Protein AF-A0A7S0GDJ4-F1 (afdb_monomer_lite)

Organism: NCBI:txid420281

Foldseek 3Di:
DDDDDDDDDPPPPPPPPPDVVVVVLVVLVVVLVVLVVVLVVLVVVCCVVCDPPPPDDPVVVVVSVVVSVVSLVVSLVSLLVNLLVCLVVVVLVSNLVSLLSRDDLVSLVSSLVSCVVSVVVVSSVSSVVSSCVVPVDPPDDDDDPDDDDDDPDDDPPPDDDDDDDDDD

Structure (mmCIF, N/CA/C/O backbone):
data_AF-A0A7S0GDJ4-F1
#
_entry.id   AF-A0A7S0GDJ4-F1
#
loop_
_atom_site.group_PDB
_atom_site.id
_atom_site.type_symbol
_atom_site.label_atom_id
_atom_site.label_alt_id
_atom_site.label_comp_id
_atom_site.label_asym_id
_atom_site.label_entity_id
_atom_site.label_seq_id
_atom_site.pdbx_PDB_ins_code
_atom_site.Cartn_x
_atom_site.Cartn_y
_atom_site.Cartn_z
_atom_site.occupancy
_atom_site.B_iso_or_equiv
_atom_site.auth_seq_id
_atom_site.auth_comp_id
_atom_site.auth_asym_id
_atom_site.auth_atom_id
_atom_site.pdbx_PDB_model_num
ATOM 1 N N . LEU A 1 1 ? -35.056 53.459 -26.132 1.00 43.16 1 LEU A N 1
ATOM 2 C CA . LEU A 1 1 ? -35.769 52.414 -25.364 1.00 43.16 1 LEU A CA 1
ATOM 3 C C . LEU A 1 1 ? -34.825 51.232 -25.212 1.00 43.16 1 LEU A C 1
ATOM 5 O O . LEU A 1 1 ? -34.643 50.490 -26.163 1.00 43.16 1 LEU A O 1
ATOM 9 N N . GLY A 1 2 ? -34.147 51.129 -24.073 1.00 52.09 2 GLY A N 1
ATOM 10 C CA . GLY A 1 2 ? -33.235 50.030 -23.771 1.00 52.09 2 GLY A CA 1
ATOM 11 C C . GLY A 1 2 ? -33.339 49.726 -22.286 1.00 52.09 2 GLY A C 1
ATOM 12 O O . GLY A 1 2 ? -33.035 50.587 -21.467 1.00 52.09 2 GLY A O 1
ATOM 13 N N . LEU A 1 3 ? -33.828 48.537 -21.950 1.00 54.44 3 LEU A N 1
ATOM 14 C CA . LEU A 1 3 ? -33.810 48.011 -20.590 1.00 54.44 3 LEU A CA 1
ATOM 15 C C . LEU A 1 3 ? -32.828 46.837 -20.562 1.00 54.44 3 LEU A C 1
ATOM 17 O O . LEU A 1 3 ? -32.975 45.930 -21.383 1.00 54.44 3 LEU A O 1
ATOM 21 N N . PRO A 1 4 ? -31.846 46.812 -19.648 1.00 57.75 4 PRO A N 1
ATOM 22 C CA . PRO A 1 4 ? -31.051 45.619 -19.424 1.00 57.75 4 PRO A CA 1
ATOM 23 C C . PRO A 1 4 ? -31.828 44.646 -18.528 1.00 57.75 4 PRO A C 1
ATOM 25 O O . PRO A 1 4 ? -32.226 44.976 -17.410 1.00 57.75 4 PRO A O 1
ATOM 28 N N . LEU A 1 5 ? -32.027 43.426 -19.026 1.00 52.16 5 LEU A N 1
ATOM 29 C CA . LEU A 1 5 ? -32.523 42.285 -18.260 1.00 52.16 5 LEU A CA 1
ATOM 30 C C . LEU A 1 5 ? -31.486 41.908 -17.191 1.00 52.16 5 LEU A C 1
ATOM 32 O O . LEU A 1 5 ? -30.478 41.268 -17.482 1.00 52.16 5 LEU A O 1
ATOM 36 N N . ARG A 1 6 ? -31.726 42.303 -15.937 1.00 51.16 6 ARG A N 1
ATOM 37 C CA . ARG A 1 6 ? -31.025 41.741 -14.776 1.00 51.16 6 ARG A CA 1
ATOM 38 C C . ARG A 1 6 ? -31.678 40.413 -14.407 1.00 51.16 6 ARG A C 1
ATOM 40 O O . ARG A 1 6 ? -32.778 40.398 -13.866 1.00 51.16 6 ARG A O 1
ATOM 47 N N . CYS A 1 7 ? -30.980 39.312 -14.664 1.00 48.56 7 CYS A N 1
ATOM 48 C CA . CYS A 1 7 ? -31.295 38.030 -14.041 1.00 48.56 7 CYS A CA 1
ATOM 49 C C . CYS A 1 7 ? -30.748 38.037 -12.602 1.00 48.56 7 CYS A C 1
ATOM 51 O O . CYS A 1 7 ? -29.546 38.256 -12.426 1.00 48.56 7 CYS A O 1
ATOM 53 N N . PRO A 1 8 ? -31.570 37.811 -11.565 1.00 49.75 8 PRO A N 1
ATOM 54 C CA . PRO A 1 8 ? -31.058 37.563 -10.228 1.00 49.75 8 PRO A CA 1
ATOM 55 C C . PRO A 1 8 ? -30.494 36.139 -10.184 1.00 49.75 8 PRO A C 1
ATOM 57 O O . PRO A 1 8 ? -31.244 35.165 -10.198 1.00 49.75 8 PRO A O 1
ATOM 60 N N . MET A 1 9 ? -29.166 36.000 -10.144 1.00 54.62 9 MET A N 1
ATOM 61 C CA . MET A 1 9 ? -28.567 34.727 -9.748 1.00 54.62 9 MET A CA 1
ATOM 62 C C . MET A 1 9 ? -28.777 34.551 -8.247 1.00 54.62 9 MET A C 1
ATOM 64 O O . MET A 1 9 ? -28.197 35.273 -7.436 1.00 54.62 9 MET A O 1
ATOM 68 N N . ALA A 1 10 ? -29.626 33.591 -7.891 1.00 53.03 10 ALA A N 1
ATOM 69 C CA . ALA A 1 10 ? -29.718 33.063 -6.544 1.00 53.03 10 ALA A CA 1
ATOM 70 C C . ALA A 1 10 ? -28.369 32.423 -6.185 1.00 53.03 10 ALA A C 1
ATOM 72 O O . ALA A 1 10 ? -28.048 31.325 -6.640 1.00 53.03 10 ALA A O 1
ATOM 73 N N . GLN A 1 11 ? -27.558 33.116 -5.388 1.00 49.88 11 GLN A N 1
ATOM 74 C CA . GLN A 1 11 ? -26.429 32.489 -4.714 1.00 49.88 11 GLN A CA 1
ATOM 75 C C . GLN A 1 11 ? -26.999 31.683 -3.550 1.00 49.88 11 GLN A C 1
ATOM 77 O O . GLN A 1 11 ? -27.266 32.211 -2.473 1.00 49.88 11 GLN A O 1
ATOM 82 N N . SER A 1 12 ? -27.266 30.405 -3.816 1.00 42.47 12 SER A N 1
ATOM 83 C CA . SER A 1 12 ? -27.610 29.433 -2.789 1.00 42.47 12 SER A CA 1
ATOM 84 C C . SER A 1 12 ? -26.412 29.284 -1.853 1.00 42.47 12 SER A C 1
ATOM 86 O O . SER A 1 12 ? -25.392 28.693 -2.201 1.00 42.47 12 SER A O 1
ATOM 88 N N . THR A 1 13 ? -26.521 29.871 -0.667 1.00 52.50 13 THR A N 1
ATOM 89 C CA . THR A 1 13 ? -25.613 29.640 0.450 1.00 52.50 13 THR A CA 1
ATOM 90 C C . THR A 1 13 ? -25.883 28.252 1.020 1.00 52.50 13 THR A C 1
ATOM 92 O O . THR A 1 13 ? -26.629 28.108 1.986 1.00 52.50 13 THR A O 1
ATOM 95 N N . THR A 1 14 ? -25.280 27.212 0.452 1.00 49.41 14 THR A N 1
ATOM 96 C CA . THR A 1 14 ? -25.117 25.948 1.178 1.00 49.41 14 THR A CA 1
ATOM 97 C C . THR A 1 14 ? -23.753 25.970 1.838 1.00 49.41 14 THR A C 1
ATOM 99 O O . THR A 1 14 ? -22.751 25.526 1.284 1.00 49.41 14 THR A O 1
ATOM 102 N N . ASN A 1 15 ? -23.735 26.555 3.033 1.00 48.44 15 ASN A N 1
ATOM 103 C CA . ASN A 1 15 ? -22.644 26.431 3.982 1.00 48.44 15 ASN A CA 1
ATOM 104 C C . ASN A 1 15 ? -22.683 24.995 4.531 1.00 48.44 15 ASN A C 1
ATOM 106 O O . ASN A 1 15 ? -23.210 24.736 5.612 1.00 48.44 15 ASN A O 1
ATOM 110 N N . THR A 1 16 ? -22.229 24.030 3.732 1.00 47.03 16 THR A N 1
ATOM 111 C CA . THR A 1 16 ? -22.036 22.656 4.185 1.00 47.03 16 THR A CA 1
ATOM 112 C C . THR A 1 16 ? -20.764 22.668 5.015 1.00 47.03 16 THR A C 1
ATOM 114 O O . THR A 1 16 ? -19.660 22.746 4.476 1.00 47.03 16 THR A O 1
ATOM 117 N N . ALA A 1 17 ? -20.922 22.640 6.338 1.00 46.78 17 ALA A N 1
ATOM 118 C CA . ALA A 1 17 ? -19.845 22.341 7.268 1.00 46.78 17 ALA A CA 1
ATOM 119 C C . ALA A 1 17 ? -19.316 20.937 6.937 1.00 46.78 17 ALA A C 1
ATOM 121 O O . ALA A 1 17 ? -19.800 19.927 7.444 1.00 46.78 17 ALA A O 1
ATOM 122 N N . SER A 1 18 ? -18.385 20.874 5.988 1.00 50.47 18 SER A N 1
ATOM 123 C CA . SER A 1 18 ? -17.713 19.645 5.610 1.00 50.47 18 SER A CA 1
ATOM 124 C C . SER A 1 18 ? -16.763 19.291 6.743 1.00 50.47 18 SER A C 1
ATOM 126 O O . SER A 1 18 ? -15.907 20.079 7.144 1.00 50.47 18 SER A O 1
ATOM 128 N N . ASN A 1 19 ? -16.980 18.115 7.320 1.00 52.41 19 ASN A N 1
ATOM 129 C CA . ASN A 1 19 ? -16.110 17.567 8.343 1.00 52.41 19 ASN A CA 1
ATOM 130 C C . ASN A 1 19 ? -14.695 17.480 7.734 1.00 52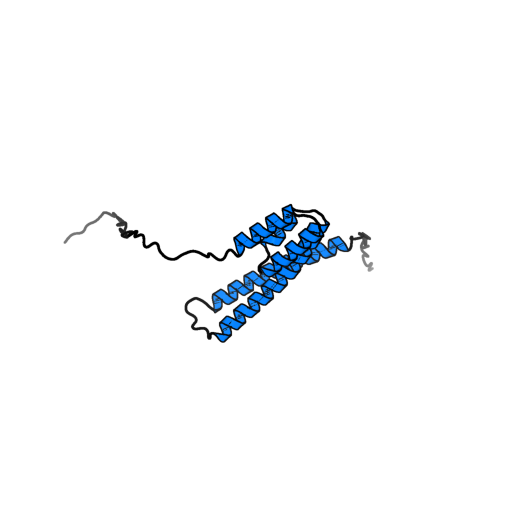.41 19 ASN A C 1
ATOM 132 O O . ASN A 1 19 ? -14.532 16.774 6.735 1.00 52.41 19 ASN A O 1
ATOM 136 N N . PRO A 1 20 ? -13.676 18.179 8.266 1.00 58.66 20 PRO A N 1
ATOM 137 C CA . PRO A 1 20 ? -12.366 18.280 7.614 1.00 58.66 20 PRO A CA 1
ATOM 138 C C . PRO A 1 20 ? -11.699 16.909 7.413 1.00 58.66 20 PRO A C 1
ATOM 140 O O . PRO A 1 20 ? -10.989 16.709 6.432 1.00 58.66 20 PRO A O 1
ATOM 143 N N . SER A 1 21 ? -12.013 15.940 8.279 1.00 60.06 21 SER A N 1
ATOM 144 C CA . SER A 1 21 ? -11.574 14.546 8.156 1.00 60.06 21 SER A CA 1
ATOM 145 C C . SER A 1 21 ? -12.160 13.828 6.932 1.00 60.06 21 SER A C 1
ATOM 147 O O . SER A 1 21 ? -11.441 13.077 6.283 1.00 60.06 21 SER A O 1
ATOM 149 N N . ALA A 1 22 ? -13.416 14.088 6.554 1.00 62.09 22 ALA A N 1
ATOM 150 C CA . ALA A 1 22 ? -14.045 13.414 5.413 1.00 62.09 22 ALA A CA 1
ATOM 151 C C . ALA A 1 22 ? -13.444 13.873 4.072 1.00 62.09 22 ALA A C 1
ATOM 153 O O . ALA A 1 22 ? -13.176 13.050 3.198 1.00 62.09 22 ALA A O 1
ATOM 154 N N . ASN A 1 23 ? -13.159 15.174 3.938 1.00 70.88 23 ASN A N 1
ATOM 155 C CA . ASN A 1 23 ? -12.473 15.714 2.759 1.00 70.88 23 ASN A CA 1
ATOM 156 C C . ASN A 1 23 ? -11.033 15.190 2.652 1.00 70.88 23 ASN A C 1
ATOM 158 O O . ASN A 1 23 ? -10.534 14.960 1.550 1.00 70.88 23 ASN A O 1
ATOM 162 N N . GLN A 1 24 ? -10.361 14.989 3.791 1.00 74.94 24 GLN A N 1
ATOM 163 C CA . GLN A 1 24 ? -9.005 14.452 3.831 1.00 74.94 24 GLN A CA 1
ATOM 164 C C . GLN A 1 24 ? -8.962 12.993 3.360 1.00 74.94 24 GLN A C 1
ATOM 166 O O . GLN A 1 24 ? -8.158 12.679 2.483 1.00 74.94 24 GLN A O 1
ATOM 171 N N . THR A 1 25 ? -9.861 12.135 3.854 1.00 79.00 25 THR A N 1
ATOM 172 C CA . THR A 1 25 ? -9.979 10.746 3.383 1.00 79.00 25 THR A CA 1
ATOM 173 C C . THR A 1 25 ? -10.307 10.694 1.892 1.00 79.00 25 THR A C 1
ATOM 175 O O . THR A 1 25 ? -9.642 9.975 1.154 1.00 79.00 25 THR A O 1
ATOM 178 N N . GLN A 1 26 ? -11.256 11.507 1.412 1.00 82.50 26 GLN A N 1
ATOM 179 C CA . GLN A 1 26 ? -11.606 11.550 -0.013 1.00 82.50 26 GLN A CA 1
ATOM 180 C C . GLN A 1 26 ? -10.416 11.963 -0.891 1.00 82.50 26 GLN A C 1
ATOM 182 O O . GLN A 1 26 ? -10.187 11.379 -1.948 1.00 82.50 26 GLN A O 1
ATOM 187 N N . THR A 1 27 ? -9.623 12.936 -0.435 1.00 85.00 27 THR A N 1
ATOM 188 C CA . THR A 1 27 ? -8.396 13.351 -1.130 1.00 85.00 27 THR A CA 1
ATOM 189 C C . THR A 1 27 ? -7.363 12.222 -1.142 1.00 85.00 27 THR A C 1
ATOM 191 O O . THR A 1 27 ? -6.707 11.996 -2.152 1.00 85.00 27 THR A O 1
ATOM 194 N N . LEU A 1 28 ? -7.214 11.483 -0.038 1.00 82.00 28 LEU A N 1
ATOM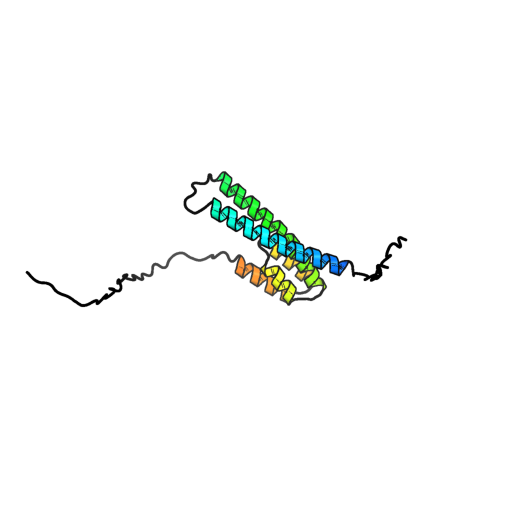 195 C CA . LEU A 1 28 ? -6.291 10.349 0.040 1.00 82.00 28 LEU A CA 1
ATOM 196 C C . LEU A 1 28 ? -6.720 9.178 -0.851 1.00 82.00 28 LEU A C 1
ATOM 198 O O . LEU A 1 28 ? -5.861 8.559 -1.473 1.00 82.00 28 LEU A O 1
ATOM 202 N N . GLU A 1 29 ? -8.016 8.884 -0.938 1.00 84.62 29 GLU A N 1
ATOM 203 C CA . GLU A 1 29 ? -8.547 7.853 -1.838 1.00 84.62 29 GLU A CA 1
ATOM 204 C C . GLU A 1 29 ? -8.346 8.231 -3.305 1.00 84.62 29 GLU A C 1
ATOM 206 O O . GLU A 1 29 ? -7.923 7.419 -4.122 1.00 84.62 29 GLU A O 1
ATOM 211 N N . GLU A 1 30 ? -8.594 9.488 -3.648 1.00 86.88 30 GLU A N 1
ATOM 212 C CA . GLU A 1 30 ? -8.385 9.974 -5.005 1.00 86.88 30 GLU A CA 1
ATOM 213 C C . GLU A 1 30 ? -6.898 9.942 -5.396 1.00 86.88 30 GLU A C 1
ATOM 215 O O . GLU A 1 30 ? -6.538 9.466 -6.479 1.00 86.88 30 GLU A O 1
ATOM 220 N N . LEU A 1 31 ? -6.018 10.331 -4.468 1.00 84.19 31 LEU A N 1
ATOM 221 C CA . LEU A 1 31 ? -4.572 10.211 -4.629 1.00 84.19 31 LEU A CA 1
ATOM 222 C C . LEU A 1 31 ? -4.111 8.756 -4.750 1.00 84.19 31 LEU A C 1
ATOM 224 O O . LEU A 1 31 ? -3.220 8.487 -5.554 1.00 84.19 31 LEU A O 1
ATOM 228 N N . SER A 1 32 ? -4.686 7.818 -3.990 1.00 81.50 32 SER A N 1
ATOM 229 C CA . SER A 1 32 ? -4.299 6.404 -4.071 1.00 81.50 32 SER A CA 1
ATOM 230 C C . SER A 1 32 ? -4.686 5.795 -5.418 1.00 81.50 32 SER A C 1
ATOM 232 O O . SER A 1 32 ? -3.870 5.099 -6.027 1.00 81.50 32 SER A O 1
ATOM 234 N N . ILE A 1 33 ? -5.870 6.131 -5.940 1.00 85.62 33 ILE A N 1
ATOM 235 C CA . ILE A 1 33 ? -6.322 5.709 -7.272 1.00 85.62 33 ILE A CA 1
ATOM 236 C C . ILE A 1 33 ? -5.386 6.264 -8.348 1.00 85.62 33 ILE A C 1
ATOM 238 O O . ILE A 1 33 ? -4.864 5.498 -9.160 1.00 85.62 33 ILE A O 1
ATOM 242 N N . ARG A 1 34 ? -5.114 7.579 -8.337 1.00 85.44 34 ARG A N 1
ATOM 243 C CA . ARG A 1 34 ? -4.197 8.202 -9.308 1.00 85.44 34 ARG A CA 1
ATOM 244 C C . ARG A 1 34 ? -2.806 7.584 -9.249 1.00 85.44 34 ARG A C 1
ATOM 246 O O . ARG A 1 34 ? -2.233 7.283 -10.290 1.00 85.44 34 ARG A O 1
ATOM 253 N N . ALA A 1 35 ? -2.269 7.389 -8.047 1.00 79.81 35 ALA A N 1
ATOM 254 C CA . ALA A 1 35 ? -0.932 6.839 -7.867 1.00 79.81 35 ALA A CA 1
ATOM 255 C C . ALA A 1 35 ? -0.841 5.389 -8.371 1.00 79.81 35 ALA A C 1
ATOM 257 O O . ALA A 1 35 ? 0.136 5.041 -9.028 1.00 79.81 35 ALA A O 1
ATOM 258 N N . THR A 1 36 ? -1.880 4.580 -8.145 1.00 83.50 36 THR A N 1
ATOM 259 C CA . THR A 1 36 ? -1.955 3.195 -8.642 1.00 83.50 36 THR A CA 1
ATOM 260 C C . THR A 1 36 ? -2.017 3.147 -10.169 1.00 83.50 36 THR A C 1
ATOM 262 O O . THR A 1 36 ? -1.278 2.391 -10.796 1.00 83.50 36 THR A O 1
ATOM 265 N N . ILE A 1 37 ? -2.843 3.995 -10.792 1.00 85.75 37 ILE A N 1
ATOM 266 C CA . ILE A 1 37 ? -2.933 4.085 -12.258 1.00 85.75 37 ILE A CA 1
ATOM 267 C C . ILE A 1 37 ? -1.583 4.496 -12.857 1.00 85.75 37 ILE A C 1
ATOM 269 O O . ILE A 1 37 ? -1.124 3.880 -13.817 1.00 85.75 37 ILE A O 1
ATOM 273 N N . SER A 1 38 ? -0.926 5.505 -12.279 1.00 82.88 38 SER A N 1
ATOM 274 C CA . SER A 1 38 ? 0.397 5.947 -12.729 1.00 82.88 38 SER A CA 1
ATOM 275 C C . SER A 1 38 ? 1.453 4.850 -12.602 1.00 82.88 38 SER A C 1
ATOM 277 O O . SER A 1 38 ? 2.282 4.709 -13.496 1.00 82.88 38 SER A O 1
ATOM 279 N N . LEU A 1 39 ? 1.410 4.055 -11.528 1.00 82.94 39 LEU A N 1
ATOM 280 C CA . LEU A 1 39 ? 2.316 2.925 -11.327 1.00 82.94 39 LEU A CA 1
ATOM 281 C C . LEU A 1 39 ? 2.114 1.856 -12.403 1.00 82.94 39 LEU A C 1
ATOM 283 O O . LEU A 1 39 ? 3.083 1.437 -13.029 1.00 82.94 39 LEU A O 1
ATOM 287 N N . HIS A 1 40 ? 0.867 1.462 -12.676 1.00 82.94 40 HIS A N 1
ATOM 288 C CA . HIS A 1 40 ? 0.568 0.488 -13.731 1.00 82.94 40 HIS A CA 1
ATOM 289 C C . HIS A 1 40 ? 0.985 0.993 -15.115 1.00 82.94 40 HIS A C 1
ATOM 291 O O . HIS A 1 40 ? 1.520 0.228 -15.914 1.00 82.94 40 HIS A O 1
ATOM 297 N N . HIS A 1 41 ? 0.767 2.279 -15.395 1.00 81.38 41 HIS A N 1
ATOM 298 C CA . HIS A 1 41 ? 1.165 2.872 -16.665 1.00 81.38 41 HIS A CA 1
ATOM 299 C C . HIS A 1 41 ? 2.690 2.898 -16.817 1.00 81.38 41 HIS A C 1
ATOM 301 O O . HIS A 1 41 ? 3.194 2.469 -17.849 1.00 81.38 41 HIS A O 1
ATOM 307 N N . SER A 1 42 ? 3.421 3.320 -15.782 1.00 78.25 42 SER A N 1
ATOM 308 C CA . SER A 1 42 ? 4.888 3.307 -15.781 1.00 78.25 42 SER A CA 1
ATOM 309 C C . SER A 1 42 ? 5.438 1.889 -15.931 1.00 78.25 42 SER A C 1
ATOM 311 O O . SER A 1 42 ? 6.299 1.669 -16.772 1.00 78.25 42 SER A O 1
ATOM 313 N N . HIS A 1 43 ? 4.889 0.906 -15.211 1.00 80.06 43 HIS A N 1
ATOM 314 C CA . HIS A 1 43 ? 5.284 -0.494 -15.366 1.00 80.06 43 HIS A CA 1
ATOM 315 C C . HIS A 1 43 ? 5.064 -0.997 -16.797 1.00 80.06 43 HIS A C 1
ATOM 317 O O . HIS A 1 43 ? 5.940 -1.640 -17.369 1.00 80.06 43 HIS A O 1
ATOM 323 N N . PHE A 1 44 ? 3.902 -0.709 -17.389 1.00 79.69 44 PHE A N 1
ATOM 324 C CA . PHE A 1 44 ? 3.587 -1.121 -18.755 1.00 79.69 44 PHE A CA 1
ATOM 325 C C . PHE A 1 44 ? 4.523 -0.483 -19.784 1.00 79.69 44 PHE A C 1
ATOM 327 O O . PHE A 1 44 ? 5.055 -1.200 -20.626 1.00 79.69 44 PHE A O 1
ATOM 334 N N . VAL A 1 45 ? 4.738 0.834 -19.703 1.00 77.62 45 VAL A N 1
ATOM 335 C CA . VAL A 1 45 ? 5.641 1.563 -20.607 1.00 77.62 45 VAL A CA 1
ATOM 336 C C . VAL A 1 45 ? 7.053 1.003 -20.492 1.00 77.62 45 VAL A C 1
ATOM 338 O O . VAL A 1 45 ? 7.609 0.578 -21.497 1.00 77.62 45 VAL A O 1
ATOM 341 N N . ASN A 1 46 ? 7.566 0.868 -19.271 1.00 75.12 46 ASN A N 1
ATOM 342 C CA . ASN A 1 46 ? 8.911 0.359 -19.031 1.00 75.12 46 ASN A CA 1
ATOM 343 C C . ASN A 1 46 ? 9.066 -1.090 -19.526 1.00 75.12 46 ASN A C 1
ATOM 345 O O . ASN A 1 46 ? 10.055 -1.423 -20.162 1.00 75.12 46 ASN A O 1
ATOM 349 N N . THR A 1 47 ? 8.064 -1.951 -19.320 1.00 73.62 47 THR A N 1
ATOM 350 C CA . THR A 1 47 ? 8.093 -3.339 -19.826 1.00 73.62 47 THR A CA 1
ATOM 351 C C . THR A 1 47 ? 7.998 -3.400 -21.358 1.00 73.62 47 THR A C 1
ATOM 353 O O . THR A 1 47 ? 8.565 -4.296 -21.982 1.00 73.62 47 THR A O 1
ATOM 356 N N . ALA A 1 48 ? 7.264 -2.473 -21.981 1.00 71.25 48 ALA A N 1
ATOM 357 C CA . ALA A 1 48 ? 7.120 -2.396 -23.433 1.00 71.25 48 ALA A CA 1
ATOM 358 C C . ALA A 1 48 ? 8.379 -1.836 -24.117 1.00 71.25 48 ALA A C 1
ATOM 360 O O . ALA A 1 48 ? 8.742 -2.312 -25.193 1.00 71.25 48 ALA A O 1
ATOM 361 N N . GLU A 1 49 ? 9.043 -0.858 -23.498 1.00 65.19 49 GLU A N 1
ATOM 362 C CA . GLU A 1 49 ? 10.290 -0.250 -23.980 1.00 65.19 49 GLU A CA 1
ATOM 363 C C . GLU A 1 49 ? 11.488 -1.192 -23.794 1.00 65.19 49 GLU A C 1
ATOM 365 O O . GLU A 1 49 ? 12.274 -1.374 -24.723 1.00 65.19 49 GLU A O 1
ATOM 370 N N . LEU A 1 50 ? 11.563 -1.887 -22.654 1.00 64.25 50 LEU A N 1
ATOM 371 C CA . LEU A 1 50 ? 12.611 -2.861 -22.323 1.00 64.25 50 LEU A CA 1
ATOM 372 C C . LEU A 1 50 ? 12.363 -4.268 -22.898 1.00 64.25 50 LEU A C 1
ATOM 374 O O . LEU A 1 50 ? 12.955 -5.222 -22.407 1.00 64.25 50 LEU A O 1
ATOM 378 N N . GLY A 1 51 ? 11.458 -4.433 -23.875 1.00 58.66 51 GLY A N 1
ATOM 379 C CA . GLY A 1 51 ? 10.919 -5.736 -24.303 1.00 58.66 51 GLY A CA 1
ATOM 380 C C . GLY A 1 51 ? 11.959 -6.864 -24.486 1.00 58.66 51 GLY A C 1
ATOM 381 O O . GLY A 1 51 ? 13.141 -6.598 -24.654 1.00 58.66 51 GLY A O 1
ATOM 382 N N . PRO A 1 52 ? 11.553 -8.149 -24.578 1.00 57.72 52 PRO A N 1
ATOM 383 C CA . PRO A 1 52 ? 12.419 -9.338 -24.409 1.00 57.72 52 PRO A CA 1
ATOM 384 C C . PRO A 1 52 ? 13.588 -9.516 -25.410 1.00 57.72 52 PRO A C 1
ATOM 386 O O . PRO A 1 52 ? 14.260 -10.543 -25.405 1.00 57.72 52 PRO A O 1
ATOM 389 N N . LYS A 1 53 ? 13.809 -8.555 -26.311 1.00 53.47 53 LYS A N 1
ATOM 390 C CA . LYS A 1 53 ? 14.902 -8.498 -27.295 1.00 53.47 53 LYS A CA 1
ATOM 391 C C . LYS A 1 53 ? 15.748 -7.224 -27.193 1.00 53.47 53 LYS A C 1
ATOM 393 O O . LYS A 1 53 ? 16.647 -7.041 -28.013 1.00 53.47 53 LYS A O 1
ATOM 398 N N . ALA A 1 54 ? 15.438 -6.326 -26.264 1.00 58.28 54 ALA A N 1
ATOM 399 C CA . ALA A 1 54 ? 16.216 -5.128 -26.038 1.00 58.28 54 ALA A CA 1
ATOM 400 C C . ALA A 1 54 ? 17.473 -5.542 -25.259 1.00 58.28 54 ALA A C 1
ATOM 402 O O . ALA A 1 54 ? 17.392 -5.957 -24.108 1.00 58.28 54 ALA A O 1
ATOM 403 N N . ASN A 1 55 ? 18.633 -5.501 -25.919 1.00 58.16 55 ASN A N 1
ATOM 404 C CA . ASN A 1 55 ? 19.930 -5.567 -25.245 1.00 58.16 55 ASN A CA 1
ATOM 405 C C . ASN A 1 55 ? 20.107 -4.247 -24.489 1.00 58.16 55 ASN A C 1
ATOM 407 O O . ASN A 1 55 ? 20.774 -3.341 -24.984 1.00 58.16 55 ASN A O 1
ATOM 411 N N . VAL A 1 56 ? 19.394 -4.105 -23.379 1.00 61.47 56 VAL A N 1
ATOM 412 C CA . VAL A 1 56 ? 19.448 -2.916 -22.536 1.00 61.47 56 VAL A CA 1
ATOM 413 C C . VAL A 1 56 ? 20.706 -3.014 -21.690 1.00 61.47 56 VAL A C 1
ATOM 415 O O . VAL A 1 56 ? 21.020 -4.079 -21.153 1.00 61.47 56 VAL A O 1
ATOM 418 N N . ASP A 1 57 ? 21.454 -1.917 -21.613 1.00 69.62 57 ASP A N 1
ATOM 419 C CA . ASP A 1 57 ? 22.604 -1.832 -20.725 1.00 69.62 57 ASP A CA 1
ATOM 420 C C . ASP A 1 57 ? 22.125 -2.026 -19.277 1.00 69.62 57 ASP A C 1
ATOM 422 O O . ASP A 1 57 ? 21.126 -1.443 -18.859 1.00 69.62 57 ASP A O 1
ATOM 42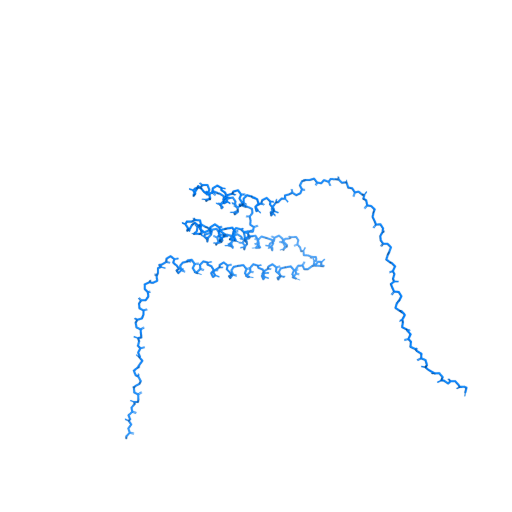6 N N . THR A 1 58 ? 22.832 -2.844 -18.492 1.00 74.12 58 THR A N 1
ATOM 427 C CA . THR A 1 58 ? 22.439 -3.206 -17.114 1.00 74.12 58 THR A CA 1
ATOM 428 C C . THR A 1 58 ? 22.145 -1.9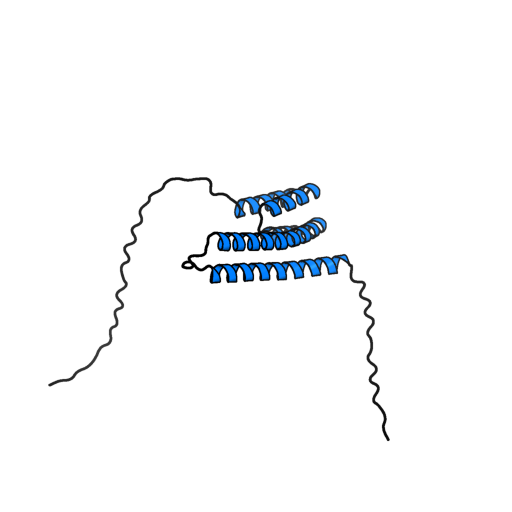82 -16.232 1.00 74.12 58 THR A C 1
ATOM 430 O O . THR A 1 58 ? 21.293 -2.042 -15.352 1.00 74.12 58 THR A O 1
ATOM 433 N N . GLU A 1 59 ? 22.793 -0.845 -16.504 1.00 77.62 59 GLU A N 1
ATOM 434 C CA . GLU A 1 59 ? 22.568 0.421 -15.796 1.00 77.62 59 GLU A CA 1
ATOM 435 C C . GLU A 1 59 ? 21.166 1.018 -16.032 1.00 77.62 59 GLU A C 1
ATOM 437 O O . GLU A 1 59 ? 20.560 1.537 -15.093 1.00 77.62 59 GLU A O 1
ATOM 442 N N . GLU A 1 60 ? 20.625 0.923 -17.251 1.00 77.56 60 GLU A N 1
ATOM 443 C CA . GLU A 1 60 ? 19.293 1.446 -17.597 1.00 77.56 60 GLU A CA 1
ATOM 444 C C . GLU A 1 60 ? 18.185 0.565 -16.996 1.00 77.56 60 GLU A C 1
ATOM 446 O O . GLU A 1 60 ? 17.194 1.070 -16.465 1.00 77.56 60 GLU A O 1
ATOM 451 N N . GLU A 1 61 ? 18.389 -0.755 -16.963 1.00 78.25 61 GLU A N 1
ATOM 452 C CA . GLU A 1 61 ? 17.480 -1.677 -16.275 1.00 78.25 61 GLU A CA 1
ATOM 453 C C . GLU A 1 61 ? 17.447 -1.422 -14.755 1.00 78.25 61 GLU A C 1
ATOM 455 O O . GLU A 1 61 ? 16.371 -1.355 -14.149 1.00 78.25 61 GLU A O 1
ATOM 460 N N . GLU A 1 62 ? 18.609 -1.221 -14.126 1.00 83.00 62 GLU A N 1
ATOM 461 C CA . GLU A 1 62 ? 18.703 -0.887 -12.700 1.00 83.00 62 GLU A CA 1
ATOM 462 C C . GLU A 1 62 ? 18.029 0.451 -12.359 1.00 83.00 62 GLU A C 1
ATOM 464 O O . GLU A 1 62 ? 17.401 0.586 -11.300 1.00 83.00 62 GLU A O 1
ATOM 469 N N . GLU A 1 63 ? 18.150 1.455 -13.231 1.00 83.69 63 GLU A N 1
ATOM 470 C CA . GLU A 1 63 ? 17.489 2.748 -13.054 1.00 83.69 63 GLU A CA 1
ATOM 471 C C . GLU A 1 63 ? 15.965 2.603 -13.109 1.00 83.69 63 GLU A C 1
ATOM 473 O O . GLU A 1 63 ? 15.272 3.045 -12.185 1.00 83.69 63 GLU A O 1
ATOM 478 N N . VAL A 1 64 ? 15.445 1.880 -14.101 1.00 81.25 64 VAL A N 1
ATOM 479 C CA . VAL A 1 64 ? 14.012 1.588 -14.233 1.00 81.25 64 VAL A CA 1
ATOM 480 C C . VAL A 1 64 ? 13.467 0.846 -13.009 1.00 81.25 64 VAL A C 1
ATOM 482 O O . VAL A 1 64 ? 12.418 1.216 -12.465 1.00 81.25 64 VAL A O 1
ATOM 485 N N . GLN A 1 65 ? 14.180 -0.173 -12.522 1.00 82.38 65 GLN A N 1
ATOM 486 C CA . GLN A 1 65 ? 13.781 -0.900 -11.314 1.00 82.38 65 GLN A CA 1
ATOM 487 C C . GLN A 1 65 ? 13.757 0.014 -10.082 1.00 82.38 65 GLN A C 1
ATOM 489 O O . GLN A 1 65 ? 12.842 -0.065 -9.252 1.00 82.38 65 GLN A O 1
ATOM 494 N N . ARG A 1 66 ? 14.731 0.923 -9.962 1.00 86.56 66 ARG A N 1
ATOM 495 C CA . ARG A 1 66 ? 14.796 1.894 -8.865 1.00 86.56 66 ARG A CA 1
ATOM 496 C C . ARG A 1 66 ? 13.626 2.873 -8.909 1.00 86.56 66 ARG A C 1
ATOM 498 O O . ARG A 1 66 ? 13.017 3.127 -7.866 1.00 86.56 66 ARG A O 1
ATOM 505 N N . GLU A 1 67 ? 13.300 3.419 -10.076 1.00 85.44 67 GLU A N 1
ATOM 506 C CA . GLU A 1 67 ? 12.158 4.321 -10.246 1.00 85.44 67 GLU A CA 1
ATOM 507 C C . GLU A 1 67 ? 10.838 3.631 -9.904 1.00 85.44 67 GLU A C 1
ATOM 509 O O . GLU A 1 67 ? 10.033 4.165 -9.129 1.00 85.44 67 GLU A O 1
ATOM 514 N N . TYR A 1 68 ? 10.654 2.406 -10.398 1.00 84.12 68 TYR A N 1
ATOM 515 C CA . TYR A 1 68 ? 9.492 1.588 -10.077 1.00 84.12 68 TYR A CA 1
ATOM 516 C C . TYR A 1 68 ? 9.369 1.350 -8.566 1.00 84.12 68 TYR A C 1
ATOM 518 O O . TYR A 1 68 ? 8.311 1.580 -7.974 1.00 84.12 68 TYR A O 1
ATOM 526 N N . HIS A 1 69 ? 10.468 0.995 -7.896 1.00 87.69 69 HIS A N 1
ATOM 527 C CA . HIS A 1 69 ? 10.480 0.805 -6.446 1.00 87.69 69 HIS A CA 1
ATOM 528 C C . HIS A 1 69 ? 10.097 2.084 -5.676 1.00 87.69 69 HIS A C 1
ATOM 530 O O . HIS A 1 69 ? 9.360 2.032 -4.686 1.00 87.69 69 HIS A O 1
ATOM 536 N N . GLN A 1 70 ? 10.544 3.257 -6.136 1.00 89.00 70 GLN A N 1
ATOM 537 C CA . GLN A 1 70 ? 10.157 4.539 -5.537 1.00 89.00 70 GLN A CA 1
ATOM 538 C C . GLN A 1 70 ? 8.668 4.856 -5.730 1.00 89.00 70 GLN A C 1
ATOM 540 O O . GLN A 1 70 ? 8.037 5.428 -4.834 1.00 89.00 70 GLN A O 1
ATOM 545 N N . LEU A 1 71 ? 8.097 4.507 -6.885 1.00 87.00 71 LEU A N 1
ATOM 546 C CA . LEU A 1 71 ? 6.664 4.641 -7.157 1.00 87.00 71 LEU A CA 1
ATOM 547 C C . LEU A 1 71 ? 5.843 3.734 -6.233 1.00 87.00 71 LEU A C 1
ATOM 549 O O . LEU A 1 71 ? 4.919 4.230 -5.582 1.00 87.00 71 LEU A O 1
ATOM 553 N N . CYS A 1 72 ? 6.238 2.467 -6.077 1.00 88.94 72 CYS A N 1
ATOM 554 C CA . CYS A 1 72 ? 5.647 1.535 -5.110 1.00 88.94 72 CYS A CA 1
ATOM 555 C C . CYS A 1 72 ? 5.630 2.128 -3.693 1.00 88.94 72 CYS A C 1
ATOM 557 O O . CYS A 1 72 ? 4.584 2.182 -3.049 1.00 88.94 72 CYS A O 1
ATOM 559 N N . ALA A 1 73 ? 6.761 2.671 -3.228 1.00 91.56 73 ALA A N 1
ATOM 560 C CA . ALA A 1 73 ? 6.856 3.281 -1.901 1.00 91.56 73 ALA A CA 1
ATOM 561 C C . ALA A 1 73 ? 5.904 4.480 -1.717 1.00 91.56 73 ALA A C 1
ATOM 563 O O . ALA A 1 73 ? 5.349 4.686 -0.633 1.00 91.56 73 ALA A O 1
ATOM 564 N N . LYS A 1 74 ? 5.699 5.290 -2.766 1.00 90.44 74 LYS A N 1
ATOM 565 C CA . LYS A 1 74 ? 4.758 6.424 -2.735 1.00 90.44 74 LYS A CA 1
ATOM 566 C C . LYS A 1 74 ? 3.309 5.949 -2.631 1.00 90.44 74 LYS A C 1
ATOM 568 O O . LYS A 1 74 ? 2.564 6.516 -1.831 1.00 90.44 74 LYS A O 1
ATOM 573 N N . VAL A 1 75 ? 2.929 4.929 -3.402 1.00 90.00 75 VAL A N 1
ATOM 574 C CA . VAL A 1 75 ? 1.586 4.328 -3.357 1.00 90.00 75 VAL A CA 1
ATOM 575 C C . VAL A 1 75 ? 1.326 3.727 -1.979 1.00 90.00 75 VAL A C 1
ATOM 577 O O . VAL A 1 75 ? 0.351 4.094 -1.320 1.00 90.00 75 VAL A O 1
ATOM 580 N N . ASP A 1 76 ? 2.250 2.905 -1.490 1.00 94.56 76 ASP A N 1
ATOM 581 C CA . ASP A 1 76 ? 2.133 2.243 -0.193 1.00 94.56 76 ASP A CA 1
ATOM 582 C C . ASP A 1 76 ? 2.012 3.241 0.958 1.00 94.56 76 ASP A C 1
ATOM 584 O O . ASP A 1 76 ? 1.192 3.063 1.855 1.00 94.56 76 ASP A O 1
ATOM 588 N N . LYS A 1 77 ? 2.755 4.353 0.918 1.00 94.06 77 LYS A N 1
ATOM 589 C CA . LYS A 1 77 ? 2.643 5.415 1.927 1.00 94.06 77 LYS A CA 1
ATOM 590 C C . LYS A 1 77 ? 1.226 5.989 2.021 1.00 94.06 77 LYS A C 1
ATOM 592 O O . LYS A 1 77 ? 0.790 6.352 3.114 1.00 94.06 77 LYS A O 1
ATOM 597 N N . ILE A 1 78 ? 0.521 6.123 0.898 1.00 92.69 78 ILE A N 1
ATOM 598 C CA . ILE A 1 78 ? -0.873 6.590 0.880 1.00 92.69 78 ILE A CA 1
ATOM 599 C C . ILE A 1 78 ? -1.796 5.466 1.368 1.00 92.69 78 ILE A C 1
ATOM 601 O O . ILE A 1 78 ? -2.656 5.719 2.212 1.00 92.69 78 ILE A O 1
ATOM 605 N N . GLY A 1 79 ? -1.564 4.230 0.916 1.00 93.56 79 GLY A N 1
ATOM 606 C CA . GLY A 1 79 ? -2.296 3.041 1.360 1.00 93.56 79 GLY A CA 1
ATOM 607 C C . GLY A 1 79 ? -2.251 2.848 2.878 1.00 93.56 79 GLY A C 1
ATOM 608 O O . GLY A 1 79 ? -3.293 2.687 3.506 1.00 93.56 79 GLY A O 1
ATOM 609 N N . ILE A 1 80 ? -1.075 2.987 3.494 1.00 96.44 80 ILE A N 1
ATOM 610 C CA . ILE A 1 80 ? -0.882 2.888 4.950 1.00 96.44 80 ILE A CA 1
ATOM 611 C C . ILE A 1 80 ? -1.656 3.981 5.700 1.00 96.44 80 ILE A C 1
ATOM 613 O O . ILE A 1 80 ? -2.215 3.724 6.765 1.00 96.44 80 ILE A O 1
ATOM 617 N N . LYS A 1 81 ? -1.729 5.206 5.163 1.00 94.31 81 LYS A N 1
ATOM 618 C CA . LYS A 1 81 ? -2.521 6.283 5.784 1.00 94.31 81 LYS A CA 1
ATOM 619 C C . LYS A 1 81 ? -4.012 5.960 5.772 1.00 94.31 81 LYS A C 1
ATOM 621 O O . LYS A 1 81 ? -4.667 6.090 6.802 1.00 94.31 81 LYS A O 1
ATOM 626 N N . LEU A 1 82 ? -4.527 5.502 4.631 1.00 92.50 82 LEU A N 1
ATOM 627 C CA . LEU A 1 82 ? -5.918 5.059 4.510 1.00 92.50 82 LEU A CA 1
ATOM 628 C C . LEU A 1 82 ? -6.200 3.856 5.416 1.00 92.50 82 LEU A C 1
ATOM 630 O O . LEU A 1 82 ? -7.258 3.780 6.038 1.00 92.50 82 LEU A O 1
ATOM 634 N N . PHE A 1 83 ? -5.242 2.936 5.529 1.00 96.75 83 PHE A N 1
ATOM 635 C CA . PHE A 1 83 ? -5.326 1.788 6.423 1.00 96.75 83 PHE A CA 1
ATOM 636 C C . PHE A 1 83 ? -5.432 2.229 7.883 1.00 96.75 83 PHE A C 1
ATOM 638 O O . PHE A 1 83 ? -6.316 1.766 8.599 1.00 96.75 83 PHE A O 1
ATOM 645 N N . TYR A 1 84 ? -4.586 3.168 8.312 1.00 95.94 84 TYR A N 1
ATOM 646 C CA . TYR A 1 84 ? -4.649 3.730 9.656 1.00 95.94 84 TYR A CA 1
ATOM 647 C C . TYR A 1 84 ? -6.031 4.336 9.940 1.00 95.94 84 TYR A C 1
ATOM 649 O O . TYR A 1 84 ? -6.636 4.019 10.962 1.00 95.94 84 TYR A O 1
ATOM 657 N N . GLU A 1 85 ? -6.584 5.130 9.018 1.00 94.12 85 GLU A N 1
ATOM 658 C CA . GLU A 1 85 ? -7.942 5.677 9.153 1.00 94.12 85 GLU A CA 1
ATOM 659 C C . GLU A 1 85 ? -9.020 4.579 9.218 1.00 94.12 85 GLU A C 1
ATOM 661 O O . GLU A 1 85 ? -9.968 4.684 10.000 1.00 94.12 85 GLU A O 1
ATOM 666 N N . ALA A 1 86 ? -8.879 3.502 8.439 1.00 94.12 86 ALA A N 1
ATOM 667 C CA . ALA A 1 86 ? -9.793 2.362 8.475 1.00 94.12 86 ALA A CA 1
ATOM 668 C C . ALA A 1 86 ? -9.735 1.613 9.817 1.00 94.12 86 ALA A C 1
ATOM 670 O O . ALA A 1 86 ? -10.786 1.263 10.359 1.00 94.12 86 ALA A O 1
ATOM 671 N N . VAL A 1 87 ? -8.537 1.431 10.382 1.00 95.75 87 VAL A N 1
ATOM 672 C CA . VAL A 1 87 ? -8.317 0.823 11.704 1.00 95.75 87 VAL A CA 1
ATOM 673 C C . VAL A 1 87 ? -8.922 1.686 12.811 1.00 95.75 87 VAL A C 1
ATOM 675 O O . VAL A 1 87 ? -9.673 1.170 13.637 1.00 95.75 87 VAL A O 1
ATOM 678 N N . GLN A 1 88 ? -8.685 3.004 12.797 1.00 93.88 88 GLN A N 1
ATOM 679 C CA . GLN A 1 88 ? -9.290 3.928 13.769 1.00 93.88 88 GLN A CA 1
ATOM 680 C C . GLN A 1 88 ? -10.825 3.920 13.695 1.00 93.88 88 GLN A C 1
ATOM 682 O O . GLN A 1 88 ? -11.504 4.020 14.714 1.00 93.88 88 GLN A O 1
ATOM 687 N N . ALA A 1 89 ? -11.379 3.746 12.494 1.00 92.75 89 ALA A N 1
ATOM 688 C CA . ALA A 1 89 ? -12.816 3.619 12.266 1.00 92.75 89 ALA A CA 1
ATOM 689 C C . ALA A 1 89 ? -13.368 2.194 12.483 1.00 92.75 89 ALA A C 1
ATOM 691 O O . ALA A 1 89 ? -14.546 1.966 12.216 1.00 92.75 89 ALA A O 1
ATOM 692 N N . GLN A 1 90 ? -12.542 1.232 12.914 1.00 93.44 90 GLN A N 1
ATOM 693 C CA . GLN A 1 90 ? -12.893 -0.187 13.090 1.00 93.44 90 GLN A CA 1
ATOM 694 C C . GLN A 1 90 ? -13.491 -0.861 11.838 1.00 93.44 90 GLN A C 1
ATOM 696 O O . GLN A 1 90 ? -14.248 -1.829 11.926 1.00 93.44 90 GLN A O 1
ATOM 701 N N 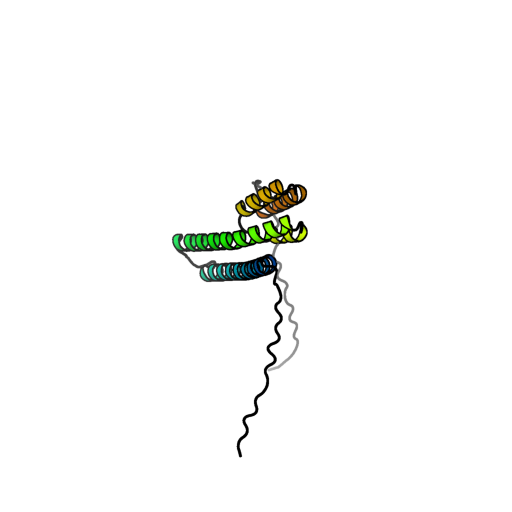. ARG A 1 91 ? -13.133 -0.383 10.641 1.00 94.75 91 ARG A N 1
ATOM 702 C CA . ARG A 1 91 ? -13.586 -0.937 9.356 1.00 94.75 91 ARG A CA 1
ATOM 703 C C . ARG A 1 91 ? -12.629 -2.031 8.878 1.00 94.75 91 ARG A C 1
ATOM 705 O O . ARG A 1 91 ? -11.795 -1.795 8.009 1.00 94.75 91 ARG A O 1
ATOM 712 N N . VAL A 1 92 ? -12.760 -3.226 9.460 1.00 94.75 92 VAL A N 1
ATOM 713 C CA . VAL A 1 92 ? -11.852 -4.377 9.254 1.00 94.75 92 VAL A CA 1
ATOM 714 C C . VAL A 1 92 ? -11.741 -4.792 7.784 1.00 94.75 92 VAL A C 1
ATOM 716 O O . VAL A 1 92 ? -10.635 -4.918 7.271 1.00 94.75 92 VAL A O 1
ATOM 719 N N . GLU A 1 93 ? -12.868 -4.963 7.089 1.00 95.38 93 GLU A N 1
ATOM 720 C CA . GLU A 1 93 ? -12.882 -5.392 5.680 1.00 95.38 93 GLU A CA 1
ATOM 721 C C . GLU A 1 93 ? -12.160 -4.384 4.781 1.00 95.38 93 GLU A C 1
ATOM 723 O O . GLU A 1 93 ? -11.270 -4.746 4.015 1.00 95.38 93 GLU A O 1
ATOM 728 N N . ARG A 1 94 ? -12.453 -3.091 4.970 1.00 94.19 94 ARG A N 1
ATOM 729 C CA . ARG A 1 94 ? -11.784 -2.012 4.237 1.00 94.19 94 ARG A CA 1
ATOM 730 C C . ARG A 1 94 ? -10.284 -1.979 4.521 1.00 94.19 94 ARG A C 1
ATOM 732 O O . ARG A 1 94 ? -9.506 -1.715 3.610 1.00 94.19 94 ARG A O 1
ATOM 739 N N . ALA A 1 95 ? -9.877 -2.224 5.764 1.00 95.50 95 ALA A N 1
ATOM 740 C CA . ALA A 1 95 ? -8.470 -2.288 6.135 1.00 95.50 95 ALA A CA 1
ATOM 741 C C . ALA A 1 95 ? -7.752 -3.441 5.407 1.00 95.50 95 ALA A C 1
ATOM 743 O O . ALA A 1 95 ? -6.672 -3.227 4.862 1.00 95.50 95 ALA A O 1
ATOM 744 N N . LEU A 1 96 ? -8.374 -4.621 5.317 1.00 96.06 96 LEU A N 1
ATOM 745 C CA . LEU A 1 96 ? -7.834 -5.757 4.560 1.00 96.06 96 LEU A CA 1
ATOM 746 C C . LEU A 1 96 ? -7.723 -5.460 3.062 1.00 96.06 96 LEU A C 1
ATOM 748 O O . LEU A 1 96 ? -6.697 -5.762 2.455 1.00 96.06 96 LEU A O 1
ATOM 752 N N . ASP A 1 97 ? -8.735 -4.826 2.471 1.00 94.69 97 ASP A N 1
ATOM 753 C CA . ASP A 1 97 ? -8.700 -4.445 1.055 1.00 94.69 97 ASP A CA 1
ATOM 754 C C . ASP A 1 97 ? -7.557 -3.474 0.745 1.00 94.69 97 ASP A C 1
ATOM 756 O O . ASP A 1 97 ? -6.883 -3.612 -0.275 1.00 94.69 97 ASP A O 1
ATOM 760 N N . LEU A 1 98 ? -7.304 -2.514 1.639 1.00 93.94 98 LEU A N 1
ATOM 761 C CA . LEU A 1 98 ? -6.201 -1.564 1.493 1.00 93.94 98 LEU A CA 1
ATOM 762 C C . LEU A 1 98 ? -4.833 -2.247 1.607 1.00 93.94 98 LEU A C 1
ATOM 764 O O . LEU A 1 98 ? -3.919 -1.897 0.864 1.00 93.94 98 LEU A O 1
ATOM 768 N N . VAL A 1 99 ? -4.696 -3.234 2.498 1.00 95.62 99 VAL A N 1
ATOM 769 C CA . VAL A 1 99 ? -3.443 -3.984 2.682 1.00 95.62 99 VAL A CA 1
ATOM 770 C C . VAL A 1 99 ? -3.102 -4.832 1.460 1.00 95.62 99 VAL A C 1
ATOM 772 O O . VAL A 1 99 ? -1.945 -4.852 1.051 1.00 95.62 99 VAL A O 1
ATOM 775 N N . ARG A 1 100 ? -4.088 -5.473 0.818 1.00 94.38 100 ARG A N 1
ATOM 776 C CA . ARG A 1 100 ? -3.867 -6.268 -0.410 1.00 94.38 100 ARG A CA 1
ATOM 777 C C . ARG A 1 100 ? -3.211 -5.460 -1.535 1.00 94.38 100 ARG A C 1
ATOM 779 O O . ARG A 1 100 ? -2.471 -6.014 -2.349 1.00 94.38 100 ARG A O 1
ATOM 786 N N . GLY A 1 101 ? -3.465 -4.151 -1.564 1.00 90.88 101 GLY A N 1
ATOM 787 C CA . GLY A 1 101 ? -2.884 -3.216 -2.525 1.00 90.88 101 GLY A CA 1
ATOM 788 C C . GLY A 1 101 ? -1.450 -2.772 -2.222 1.00 90.88 101 GLY A C 1
ATOM 789 O O . GLY A 1 101 ? -0.890 -2.030 -3.021 1.00 90.88 101 GLY A O 1
ATOM 790 N N . LEU A 1 102 ? -0.844 -3.180 -1.099 1.00 94.19 102 LEU A N 1
ATOM 791 C CA . LEU A 1 102 ? 0.528 -2.796 -0.749 1.00 94.19 102 LEU A CA 1
ATOM 792 C C . LEU A 1 102 ? 1.555 -3.606 -1.541 1.00 94.19 102 LEU A C 1
ATOM 794 O O . LEU A 1 102 ? 1.410 -4.821 -1.693 1.00 94.19 102 LEU A O 1
ATOM 798 N N . HIS A 1 103 ? 2.613 -2.949 -2.003 1.00 92.69 103 HIS A N 1
ATOM 799 C CA . HIS A 1 103 ? 3.607 -3.499 -2.927 1.00 92.69 103 HIS A CA 1
ATOM 800 C C . HIS A 1 103 ? 4.873 -3.978 -2.224 1.00 92.69 103 HIS A C 1
ATOM 802 O O . HIS A 1 103 ? 5.498 -4.928 -2.683 1.00 92.69 103 HIS A O 1
ATOM 808 N N . LEU A 1 104 ? 5.267 -3.323 -1.133 1.00 93.81 104 LEU A N 1
ATOM 809 C CA . LEU A 1 104 ? 6.517 -3.596 -0.434 1.00 93.81 104 LEU A CA 1
ATOM 810 C C . LEU A 1 104 ? 6.259 -4.405 0.834 1.00 93.81 104 LEU A C 1
ATOM 812 O O . LEU A 1 104 ? 5.403 -4.048 1.638 1.00 93.81 104 LEU A O 1
ATOM 816 N N . GLU A 1 105 ? 7.072 -5.429 1.079 1.00 94.06 105 GLU A N 1
ATOM 817 C CA . GLU A 1 105 ? 6.972 -6.260 2.285 1.00 94.06 105 GLU A CA 1
ATOM 818 C C . GLU A 1 105 ? 7.079 -5.426 3.574 1.00 94.06 105 GLU A C 1
ATOM 820 O O . GLU A 1 105 ? 6.295 -5.581 4.512 1.00 94.06 105 GLU A O 1
ATOM 825 N N . LYS A 1 106 ? 7.979 -4.433 3.584 1.00 94.44 106 LYS A N 1
ATOM 826 C CA . LYS A 1 106 ? 8.146 -3.494 4.707 1.00 94.44 106 LYS A CA 1
ATOM 827 C C . LYS A 1 106 ? 6.860 -2.730 5.041 1.00 94.44 106 LYS A C 1
ATOM 829 O O . LYS A 1 106 ? 6.650 -2.380 6.201 1.00 94.44 106 LYS A O 1
ATOM 834 N N . SER A 1 107 ? 5.997 -2.484 4.054 1.00 96.31 107 SER A N 1
ATOM 835 C CA . SER A 1 107 ? 4.713 -1.805 4.255 1.00 96.31 107 SER A CA 1
ATOM 836 C C . SER A 1 107 ? 3.747 -2.648 5.090 1.00 96.31 107 SER A C 1
ATOM 838 O O . SER A 1 107 ? 3.049 -2.097 5.940 1.00 96.31 107 SER A O 1
ATOM 840 N N . TYR A 1 108 ? 3.765 -3.977 4.929 1.00 97.12 108 TYR A N 1
ATOM 841 C CA . TYR A 1 108 ? 2.981 -4.900 5.759 1.00 97.12 108 TYR A CA 1
ATOM 842 C C . TYR A 1 108 ? 3.451 -4.852 7.215 1.00 97.12 108 TYR A C 1
ATOM 844 O O . TYR A 1 108 ? 2.622 -4.781 8.119 1.00 97.12 108 TYR A O 1
ATOM 852 N N . GLY A 1 109 ? 4.769 -4.775 7.445 1.00 95.94 109 GLY A N 1
ATOM 853 C CA . GLY A 1 109 ? 5.351 -4.581 8.780 1.00 95.94 109 GLY A CA 1
ATOM 854 C C . GLY A 1 109 ? 4.780 -3.365 9.518 1.00 95.94 109 GLY A C 1
ATOM 855 O O . GLY A 1 109 ? 4.412 -3.456 10.687 1.00 95.94 109 GLY A O 1
ATOM 856 N N . ILE A 1 110 ? 4.621 -2.237 8.819 1.00 96.81 110 ILE A N 1
ATOM 857 C CA . ILE A 1 110 ? 4.032 -1.019 9.397 1.00 96.81 110 ILE A CA 1
ATOM 858 C C . ILE A 1 110 ? 2.554 -1.242 9.753 1.00 96.81 110 ILE A C 1
ATOM 860 O O . ILE A 1 110 ? 2.115 -0.852 10.836 1.00 96.81 110 ILE A O 1
ATOM 864 N N . CYS A 1 111 ? 1.783 -1.883 8.869 1.00 96.88 111 CYS A N 1
ATOM 865 C CA . CYS A 1 111 ? 0.378 -2.209 9.125 1.00 96.88 111 CYS A CA 1
ATOM 866 C C . CYS A 1 111 ? 0.204 -3.132 10.340 1.00 96.88 111 CYS A C 1
ATOM 868 O O . CYS A 1 111 ? -0.691 -2.901 11.155 1.00 96.88 111 CYS A O 1
ATOM 870 N N . LEU A 1 112 ? 1.089 -4.115 10.511 1.00 97.62 112 LEU A N 1
ATOM 871 C CA . LEU A 1 112 ? 1.097 -5.015 11.667 1.00 97.62 112 LEU A CA 1
ATOM 872 C C . LEU A 1 112 ? 1.353 -4.256 12.972 1.00 97.62 112 LEU A C 1
ATOM 874 O O . LEU A 1 112 ? 0.590 -4.415 13.926 1.00 97.62 112 LEU A O 1
ATOM 878 N N . SER A 1 113 ? 2.344 -3.355 12.998 1.00 97.50 113 SER A N 1
ATOM 879 C CA . SER A 1 113 ? 2.592 -2.495 14.165 1.00 97.50 113 SER A CA 1
ATOM 880 C C . SER A 1 113 ? 1.382 -1.621 14.516 1.00 97.50 113 SER A C 1
ATOM 882 O O . SER A 1 113 ? 1.078 -1.414 15.690 1.00 97.50 113 SER A O 1
ATOM 884 N N . VAL A 1 114 ? 0.651 -1.121 13.514 1.00 96.31 114 VAL A N 1
ATOM 885 C CA . VAL A 1 114 ? -0.587 -0.353 13.735 1.00 96.31 114 VAL A CA 1
ATOM 886 C C . VAL A 1 114 ? -1.694 -1.236 14.330 1.00 96.31 114 VAL A C 1
ATOM 888 O O . VAL A 1 114 ? -2.386 -0.800 15.253 1.00 96.31 114 VAL A O 1
ATOM 891 N N . CYS A 1 115 ? -1.859 -2.476 13.859 1.00 95.81 115 CYS A N 1
ATOM 892 C CA . CYS A 1 115 ? -2.817 -3.430 14.430 1.00 95.81 115 CYS A CA 1
ATOM 893 C C . CYS A 1 115 ? -2.500 -3.792 15.881 1.00 95.81 115 CYS A C 1
ATOM 895 O O . CYS A 1 115 ? -3.420 -3.870 16.698 1.00 95.81 115 CYS A O 1
ATOM 897 N N . GLU A 1 116 ? -1.220 -3.979 16.203 1.00 96.00 116 GLU A N 1
ATOM 898 C CA . GLU A 1 116 ? -0.757 -4.242 17.566 1.00 96.00 116 GLU A CA 1
ATOM 899 C C . GLU A 1 116 ? -1.110 -3.072 18.496 1.00 96.00 116 GLU A C 1
ATOM 901 O O . GLU A 1 116 ? -1.753 -3.263 19.531 1.00 96.00 116 GLU A O 1
ATOM 906 N N . GLN A 1 117 ? -0.802 -1.838 18.081 1.00 96.19 117 GLN A N 1
ATOM 907 C CA . GLN A 1 117 ? -1.148 -0.623 18.829 1.00 96.19 117 GLN A CA 1
ATOM 908 C C . GLN A 1 117 ? -2.663 -0.463 19.027 1.00 96.19 117 GLN A C 1
ATOM 910 O O . GLN A 1 117 ? -3.111 -0.057 20.102 1.00 96.19 117 GLN A O 1
ATOM 915 N N . ALA A 1 118 ? -3.460 -0.814 18.015 1.00 94.38 118 ALA A N 1
ATOM 916 C CA . ALA A 1 118 ? -4.920 -0.774 18.064 1.00 94.38 118 ALA A CA 1
ATOM 917 C C . ALA A 1 118 ? -5.555 -1.991 18.771 1.00 94.38 118 ALA A C 1
ATOM 919 O O . ALA A 1 118 ? -6.777 -2.039 18.917 1.00 94.38 118 ALA A O 1
ATOM 920 N N . ARG A 1 119 ? -4.752 -2.971 19.219 1.00 95.88 119 ARG A N 1
ATOM 921 C CA . ARG A 1 119 ? -5.193 -4.243 19.827 1.00 95.88 119 ARG A CA 1
ATOM 922 C C . ARG A 1 119 ? -6.132 -5.068 18.935 1.00 95.88 119 ARG A C 1
ATOM 924 O O . ARG A 1 119 ? -7.001 -5.786 19.429 1.00 95.88 119 ARG A O 1
ATOM 931 N N . MET A 1 120 ? -5.953 -5.000 17.618 1.00 95.88 120 MET A N 1
ATOM 932 C CA . MET A 1 120 ? -6.747 -5.739 16.630 1.00 95.88 120 MET A CA 1
ATOM 933 C C . MET A 1 120 ? -6.004 -6.993 16.146 1.00 95.88 120 MET A C 1
ATOM 935 O O . MET A 1 120 ? -5.694 -7.122 14.964 1.00 95.88 120 MET A O 1
ATOM 939 N N . MET A 1 121 ? -5.728 -7.932 17.059 1.00 94.88 121 MET A N 1
ATOM 940 C CA . MET A 1 121 ? -4.863 -9.100 16.794 1.00 94.88 121 MET A CA 1
ATOM 941 C C . MET A 1 121 ? -5.322 -9.952 15.605 1.00 94.88 121 MET A C 1
ATOM 943 O O . MET A 1 121 ? -4.514 -10.277 14.749 1.00 94.88 121 MET A O 1
ATOM 947 N N . ARG A 1 122 ? -6.629 -10.224 15.485 1.00 95.56 122 ARG A N 1
ATOM 948 C CA . ARG A 1 122 ? -7.188 -11.000 14.359 1.00 95.56 122 ARG A CA 1
ATOM 949 C C . ARG A 1 122 ? -6.966 -10.340 12.998 1.00 95.56 122 ARG A C 1
ATOM 951 O O . ARG A 1 122 ? -6.807 -11.026 11.998 1.00 95.56 122 ARG A O 1
ATOM 958 N N . LEU A 1 123 ? -6.993 -9.005 12.955 1.00 95.38 123 LEU A N 1
ATOM 959 C CA . LEU A 1 123 ? -6.675 -8.264 11.735 1.00 95.38 123 LEU A CA 1
ATOM 960 C C . LEU A 1 123 ? -5.175 -8.368 11.438 1.00 95.38 123 LEU A C 1
ATOM 962 O O . LEU A 1 123 ? -4.811 -8.580 10.291 1.00 95.38 123 LEU A O 1
ATOM 966 N N . GLY A 1 124 ? -4.326 -8.284 12.467 1.00 96.44 124 GLY A N 1
ATOM 967 C CA . GLY A 1 124 ? -2.886 -8.515 12.341 1.00 96.44 124 GLY A CA 1
ATOM 968 C C . GLY A 1 124 ? -2.555 -9.903 11.785 1.00 96.44 124 GLY A C 1
ATOM 969 O O . GLY A 1 124 ? -1.832 -9.993 10.806 1.00 96.44 124 GLY A O 1
ATOM 970 N N . GLU A 1 125 ? -3.152 -10.966 12.329 1.00 97.31 125 GLU A N 1
ATOM 971 C CA . GLU A 1 125 ? -2.984 -12.348 11.840 1.00 97.31 125 GLU A CA 1
ATOM 972 C C . GLU A 1 125 ? -3.390 -12.496 10.366 1.00 97.31 125 GLU A C 1
ATOM 974 O O . GLU A 1 125 ? -2.682 -13.117 9.578 1.00 97.31 125 GLU A O 1
ATOM 979 N N . ALA A 1 126 ? -4.505 -11.882 9.961 1.00 96.88 126 ALA A N 1
ATOM 980 C CA . ALA A 1 126 ? -4.932 -11.899 8.565 1.00 96.88 126 ALA A CA 1
ATOM 981 C C . ALA A 1 126 ? -3.967 -11.127 7.645 1.00 96.88 126 ALA A C 1
ATOM 983 O O . ALA A 1 126 ? -3.727 -11.546 6.516 1.00 96.88 126 ALA A O 1
ATOM 984 N N . ILE A 1 127 ? -3.406 -10.008 8.114 1.00 97.06 127 ILE A N 1
ATOM 985 C CA . ILE A 1 127 ? -2.392 -9.238 7.377 1.00 97.06 127 ILE A CA 1
ATOM 986 C C . ILE A 1 127 ? -1.086 -10.024 7.261 1.00 97.06 127 ILE A C 1
ATOM 988 O O . ILE A 1 127 ? -0.451 -9.971 6.210 1.00 97.06 127 ILE A O 1
ATOM 992 N N . GLU A 1 128 ? -0.702 -10.751 8.309 1.00 96.31 128 GLU A N 1
ATOM 993 C CA . GLU A 1 128 ? 0.462 -11.635 8.305 1.00 96.31 128 GLU A CA 1
ATOM 994 C C . GLU A 1 128 ? 0.313 -12.706 7.227 1.00 96.31 128 GLU A C 1
ATOM 996 O O . GLU A 1 128 ? 1.186 -12.825 6.374 1.00 96.31 128 GLU A O 1
ATOM 1001 N N . GLY A 1 129 ? -0.843 -13.380 7.179 1.00 95.50 129 GLY A N 1
ATOM 1002 C CA . GLY A 1 129 ? -1.145 -14.354 6.130 1.00 95.50 129 GLY A CA 1
ATOM 1003 C C . GLY A 1 129 ? -1.079 -13.749 4.725 1.00 95.50 129 GLY A C 1
ATOM 1004 O O . GLY A 1 129 ? -0.484 -14.335 3.833 1.00 95.50 129 GLY A O 1
ATOM 1005 N N . LEU A 1 130 ? -1.588 -12.525 4.527 1.00 94.81 130 LEU A N 1
ATOM 1006 C CA . LEU A 1 130 ? -1.458 -11.829 3.238 1.00 94.81 130 LEU A CA 1
ATOM 1007 C C . LEU A 1 130 ? -0.003 -11.484 2.884 1.00 94.81 130 LEU A C 1
ATOM 1009 O O . LEU A 1 130 ? 0.348 -11.479 1.703 1.00 94.81 130 LEU A O 1
ATOM 1013 N N . ARG A 1 131 ? 0.835 -11.158 3.877 1.00 94.88 131 ARG A N 1
ATOM 1014 C CA . ARG A 1 131 ? 2.267 -10.911 3.664 1.00 94.88 131 ARG A CA 1
ATOM 1015 C C . ARG A 1 131 ? 2.962 -12.204 3.258 1.00 94.88 131 ARG A C 1
ATOM 1017 O O . ARG A 1 131 ? 3.695 -12.201 2.275 1.00 94.88 131 ARG A O 1
ATOM 1024 N N . GLU A 1 132 ? 2.717 -13.278 4.001 1.00 94.06 132 GLU A N 1
ATOM 1025 C CA . GLU A 1 132 ? 3.256 -14.603 3.716 1.00 94.06 132 GLU A CA 1
ATOM 1026 C C . GLU A 1 132 ? 2.832 -15.057 2.322 1.00 94.06 132 GLU A C 1
ATOM 1028 O O . GLU A 1 132 ? 3.701 -15.318 1.510 1.00 94.06 132 GLU A O 1
ATOM 1033 N N . ASP A 1 133 ? 1.546 -15.022 1.976 1.00 92.44 133 ASP A N 1
ATOM 1034 C CA . ASP A 1 133 ? 1.058 -15.423 0.650 1.00 92.44 133 ASP A CA 1
ATOM 1035 C C . ASP A 1 133 ? 1.713 -14.635 -0.499 1.00 92.44 133 ASP A C 1
ATOM 1037 O O . ASP A 1 133 ? 1.962 -15.184 -1.571 1.00 92.44 133 ASP A O 1
ATOM 1041 N N . LYS A 1 134 ? 1.989 -13.339 -0.296 1.00 91.50 134 LYS A N 1
ATOM 1042 C CA . LYS A 1 134 ? 2.537 -12.459 -1.339 1.00 91.50 134 LYS A CA 1
ATOM 1043 C C . LYS A 1 134 ? 4.055 -12.546 -1.484 1.00 91.50 134 LYS A C 1
ATOM 1045 O O . LYS A 1 134 ? 4.562 -12.374 -2.590 1.00 91.50 134 LYS A O 1
ATOM 1050 N N . PHE A 1 135 ? 4.768 -12.748 -0.379 1.00 90.19 135 PHE A N 1
ATOM 1051 C CA . PHE A 1 135 ? 6.234 -12.731 -0.326 1.00 90.19 135 PHE A CA 1
ATOM 1052 C C . PHE A 1 135 ? 6.829 -14.075 0.082 1.00 90.19 135 PHE A C 1
ATOM 1054 O O . PHE A 1 135 ? 8.003 -14.127 0.442 1.00 90.19 135 PHE A O 1
ATOM 1061 N N . ARG A 1 136 ? 6.046 -15.159 0.036 1.00 86.75 136 ARG A N 1
ATOM 1062 C CA . ARG A 1 136 ? 6.544 -16.509 0.282 1.00 86.75 136 ARG A CA 1
ATOM 1063 C C . ARG A 1 136 ? 7.704 -16.766 -0.667 1.00 86.75 136 ARG A C 1
ATOM 1065 O O . ARG A 1 136 ? 7.511 -16.935 -1.868 1.00 86.75 136 ARG A O 1
ATOM 1072 N N . VAL A 1 137 ? 8.909 -16.780 -0.113 1.00 66.06 137 VAL A N 1
ATOM 1073 C CA . VAL A 1 137 ? 10.062 -17.349 -0.791 1.00 66.06 137 VAL A CA 1
ATOM 1074 C C . VAL A 1 137 ? 9.764 -18.841 -0.851 1.00 66.06 137 VAL A C 1
ATOM 1076 O O . VAL A 1 137 ? 9.567 -19.471 0.189 1.00 66.06 137 VAL A O 1
ATOM 1079 N N . GLU A 1 138 ? 9.625 -19.392 -2.053 1.00 60.31 138 GLU A N 1
ATOM 1080 C CA . GLU A 1 138 ? 9.643 -20.840 -2.244 1.00 60.31 138 GLU A CA 1
ATOM 1081 C C . GLU A 1 138 ? 11.046 -21.338 -1.862 1.00 60.31 138 GLU A C 1
ATOM 1083 O O . GLU A 1 138 ? 11.929 -21.481 -2.701 1.00 60.31 138 GLU A O 1
ATOM 1088 N N . GLU A 1 139 ? 11.293 -21.519 -0.567 1.00 60.69 139 GLU A N 1
ATOM 1089 C CA . GLU A 1 139 ? 12.341 -22.420 -0.108 1.00 60.69 139 GLU A CA 1
ATOM 1090 C C . GLU A 1 139 ? 11.773 -23.846 -0.222 1.00 60.69 139 GLU A C 1
ATOM 1092 O O . GLU A 1 139 ? 10.764 -24.158 0.412 1.00 60.69 139 GLU A O 1
ATOM 1097 N N . ASP A 1 140 ? 12.425 -24.652 -1.074 1.00 47.09 140 ASP A N 1
ATOM 1098 C CA . ASP A 1 140 ? 12.263 -26.094 -1.367 1.00 47.09 140 ASP A CA 1
ATOM 1099 C C . ASP A 1 140 ? 11.505 -26.446 -2.680 1.00 47.09 140 ASP A C 1
ATOM 1101 O O . ASP A 1 140 ? 10.313 -26.195 -2.814 1.00 47.09 140 ASP A O 1
ATOM 1105 N N . GLY A 1 141 ? 12.114 -27.099 -3.686 1.00 39.53 141 GLY A N 1
ATOM 1106 C CA . GLY A 1 141 ? 13.417 -27.763 -3.666 1.00 39.53 141 GLY A CA 1
ATOM 1107 C C . GLY A 1 141 ? 13.909 -28.357 -4.996 1.00 39.53 141 GLY A C 1
ATOM 1108 O O . GLY A 1 141 ? 13.235 -28.362 -6.025 1.00 39.53 141 GLY A O 1
ATOM 1109 N N . GLU A 1 142 ? 15.146 -28.851 -4.934 1.00 48.03 142 GLU A N 1
ATOM 1110 C CA . GLU A 1 142 ? 15.782 -29.707 -5.933 1.00 48.03 142 GLU A CA 1
ATOM 1111 C C . GLU A 1 142 ? 14.895 -30.915 -6.299 1.00 48.03 142 GLU A C 1
ATOM 1113 O O . GLU A 1 142 ? 14.440 -31.650 -5.427 1.00 48.03 142 GLU A O 1
ATOM 1118 N N . GLY A 1 143 ? 14.753 -31.174 -7.604 1.00 42.09 143 GLY A N 1
ATOM 1119 C CA . GLY A 1 143 ? 14.544 -32.513 -8.157 1.00 42.09 143 GLY A CA 1
ATOM 1120 C C . GLY A 1 143 ? 13.128 -33.095 -8.116 1.00 42.09 143 GLY A C 1
ATOM 1121 O O . GLY A 1 143 ? 12.767 -33.838 -7.209 1.00 42.09 143 GLY A O 1
ATOM 1122 N N . THR A 1 144 ? 12.404 -32.972 -9.229 1.00 37.66 144 THR A N 1
ATOM 1123 C CA . THR A 1 144 ? 11.776 -34.160 -9.832 1.00 37.66 144 THR A CA 1
ATOM 1124 C C . THR A 1 144 ? 11.745 -34.000 -11.349 1.00 37.66 144 THR A C 1
ATOM 1126 O O . THR A 1 144 ? 10.923 -33.281 -11.912 1.00 37.66 144 THR A O 1
ATOM 1129 N N . GLU A 1 145 ? 12.697 -34.657 -12.012 1.00 50.25 145 GLU A N 1
ATOM 1130 C CA . GLU A 1 145 ? 12.512 -35.112 -13.384 1.00 50.25 145 GLU A CA 1
ATOM 1131 C C . GLU A 1 145 ? 11.335 -36.097 -13.389 1.00 50.25 145 GLU A C 1
ATOM 1133 O O . GLU A 1 145 ? 11.492 -37.238 -12.968 1.00 50.25 145 GLU A O 1
ATOM 1138 N N . GLU A 1 146 ? 10.164 -35.676 -13.858 1.00 41.84 146 GLU A N 1
ATOM 1139 C CA . GLU A 1 146 ? 9.153 -36.596 -14.382 1.00 41.84 146 GLU A CA 1
ATOM 1140 C C . GLU A 1 146 ? 8.662 -36.074 -15.735 1.00 41.84 146 GLU A C 1
ATOM 1142 O O . GLU A 1 146 ? 7.797 -35.208 -15.856 1.00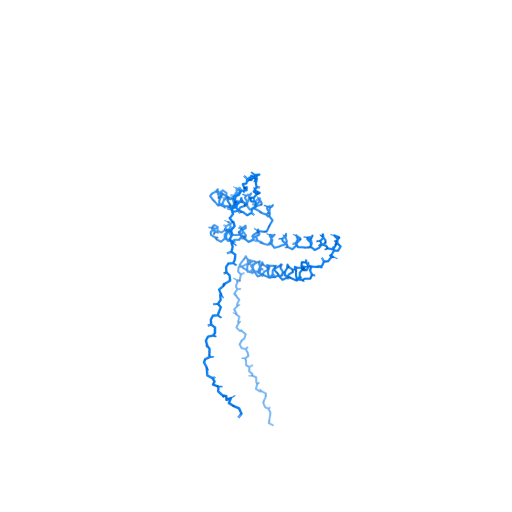 41.84 146 GLU A O 1
ATOM 1147 N N . ASP A 1 147 ? 9.348 -36.583 -16.758 1.00 48.91 147 ASP A N 1
ATOM 1148 C CA . ASP A 1 147 ? 8.792 -37.077 -18.014 1.00 48.91 147 ASP A CA 1
ATOM 1149 C C . ASP A 1 147 ? 7.272 -36.900 -18.179 1.00 48.91 147 ASP A C 1
ATOM 1151 O O . ASP A 1 147 ? 6.459 -37.629 -17.611 1.00 48.91 147 ASP A O 1
ATOM 1155 N N . SER A 1 148 ? 6.883 -35.987 -19.065 1.00 35.97 148 SER A N 1
ATOM 1156 C CA . SER A 1 148 ? 5.731 -36.265 -19.915 1.00 35.97 148 SER A CA 1
ATOM 1157 C C . SER A 1 148 ? 6.000 -35.755 -21.324 1.00 35.97 148 SER A C 1
ATOM 1159 O O . SER A 1 148 ? 5.748 -34.605 -21.687 1.00 35.97 148 SER A O 1
ATOM 1161 N N . GLY A 1 149 ? 6.543 -36.651 -22.147 1.00 49.97 149 GLY A N 1
ATOM 1162 C CA . GLY A 1 149 ? 6.428 -36.540 -23.591 1.00 49.97 149 GLY A CA 1
ATOM 1163 C C . GLY A 1 149 ? 4.959 -36.391 -23.999 1.00 49.97 149 GLY A C 1
ATOM 1164 O O . GLY A 1 149 ? 4.168 -37.319 -23.854 1.00 49.97 149 GLY A O 1
ATOM 1165 N N . TYR A 1 150 ? 4.602 -35.228 -24.542 1.00 38.62 150 TYR A N 1
ATOM 1166 C CA . TYR A 1 150 ? 3.388 -35.062 -25.336 1.00 38.62 150 TYR A CA 1
ATOM 1167 C C . TYR A 1 150 ? 3.774 -34.782 -26.787 1.00 38.62 150 TYR A C 1
ATOM 1169 O O . TYR A 1 150 ? 4.064 -33.664 -27.214 1.00 38.62 150 TYR A O 1
ATOM 1177 N N . GLU A 1 151 ? 3.815 -35.885 -27.524 1.00 47.50 151 GLU A N 1
ATOM 1178 C CA . GLU A 1 151 ? 3.878 -35.993 -28.971 1.00 47.50 151 GLU A CA 1
ATOM 1179 C C . GLU A 1 151 ? 2.769 -35.127 -29.597 1.00 47.50 151 GLU A C 1
ATOM 1181 O O . GLU A 1 151 ? 1.575 -35.402 -29.464 1.00 47.50 151 GLU A O 1
ATOM 1186 N N . SER A 1 152 ? 3.154 -34.028 -30.250 1.00 49.50 152 SER A N 1
ATOM 1187 C CA . SER A 1 152 ? 2.217 -33.158 -30.967 1.00 49.50 152 SER A CA 1
ATOM 1188 C C . SER A 1 152 ? 1.756 -33.845 -32.252 1.00 49.50 152 SER A C 1
ATOM 1190 O O . SER A 1 152 ? 2.354 -33.690 -33.314 1.00 49.50 152 SER A O 1
ATOM 1192 N N . GLN A 1 153 ? 0.685 -34.629 -32.146 1.00 43.81 153 GLN A N 1
ATOM 1193 C CA . GLN A 1 153 ? -0.051 -35.167 -33.283 1.00 43.81 153 GLN A CA 1
ATOM 1194 C C . GLN A 1 153 ? -0.835 -34.027 -33.954 1.00 43.81 153 GLN A C 1
ATOM 1196 O O . GLN A 1 153 ? -1.806 -33.505 -33.405 1.00 43.81 153 GLN A O 1
ATOM 1201 N N . GLU A 1 154 ? -0.401 -33.613 -35.145 1.00 53.75 154 GLU A N 1
ATOM 1202 C CA . GLU A 1 154 ? -1.115 -32.626 -35.957 1.00 53.75 154 GLU A CA 1
ATOM 1203 C C . GLU A 1 154 ? -2.527 -33.125 -36.322 1.00 53.75 154 GLU A C 1
ATOM 1205 O O . GLU A 1 154 ? -2.672 -34.216 -36.890 1.00 53.75 154 GLU A O 1
ATOM 1210 N N . PRO A 1 155 ? -3.591 -32.331 -36.106 1.00 47.81 155 PRO A N 1
ATOM 1211 C CA . PRO A 1 155 ? -4.891 -32.655 -36.660 1.00 47.81 155 PRO A CA 1
ATOM 1212 C C . PRO A 1 155 ? -4.896 -32.295 -38.150 1.00 47.81 155 PRO A C 1
ATOM 1214 O O . PRO A 1 155 ? -5.010 -31.130 -38.541 1.00 47.81 155 PRO A O 1
ATOM 1217 N N . ARG A 1 156 ? -4.801 -33.327 -38.995 1.00 43.06 156 ARG A N 1
ATOM 1218 C CA . ARG A 1 156 ? -5.070 -33.255 -40.437 1.00 43.06 156 ARG A CA 1
ATOM 1219 C C . ARG A 1 156 ? -6.432 -32.601 -40.674 1.00 43.06 156 ARG A C 1
ATOM 1221 O O . ARG A 1 156 ? -7.474 -33.221 -40.475 1.00 43.06 156 ARG A O 1
ATOM 1228 N N . ARG A 1 157 ? -6.428 -31.353 -41.146 1.00 46.44 157 ARG A N 1
ATOM 1229 C CA . ARG A 1 157 ? -7.616 -30.712 -41.716 1.00 46.44 157 ARG A CA 1
ATOM 1230 C C . ARG A 1 157 ? -7.950 -31.395 -43.038 1.00 46.44 157 ARG A C 1
ATOM 1232 O O . ARG A 1 157 ? -7.350 -31.111 -44.069 1.00 46.44 157 ARG A O 1
ATOM 1239 N N . SER A 1 158 ? -8.927 -32.290 -42.999 1.00 54.09 158 SER A N 1
ATOM 1240 C CA . SER A 1 158 ? -9.663 -32.746 -44.171 1.00 54.09 158 SER A CA 1
ATOM 1241 C C . SER A 1 158 ? -10.461 -31.573 -44.749 1.00 54.09 158 SER A C 1
ATOM 1243 O O . SER A 1 158 ? -11.547 -31.257 -44.265 1.00 54.09 158 SER A O 1
ATOM 1245 N N . ILE A 1 159 ? -9.918 -30.915 -45.773 1.00 51.72 159 ILE A N 1
ATOM 1246 C CA . ILE A 1 159 ? -10.704 -30.090 -46.693 1.00 51.72 159 ILE A CA 1
ATOM 1247 C C . ILE A 1 159 ? -11.103 -31.009 -47.842 1.00 51.72 159 ILE A C 1
ATOM 1249 O O . ILE A 1 159 ? -10.333 -31.247 -48.768 1.00 51.72 159 ILE A O 1
ATOM 1253 N N . GLY A 1 160 ? -12.304 -31.571 -47.726 1.00 51.53 160 GLY A N 1
ATOM 1254 C CA . GLY A 1 160 ? -13.044 -32.050 -48.881 1.00 51.53 160 GLY A CA 1
ATOM 1255 C C . GLY A 1 160 ? -13.596 -30.842 -49.628 1.00 51.53 160 GLY A C 1
ATOM 1256 O O . GLY A 1 160 ? -14.298 -30.014 -49.042 1.00 51.53 160 GLY A O 1
ATOM 1257 N N . ARG A 1 161 ? -13.262 -30.731 -50.911 1.00 47.41 161 ARG A N 1
ATOM 1258 C CA . ARG A 1 161 ? -14.072 -29.989 -51.870 1.00 47.41 161 ARG A CA 1
ATOM 1259 C C . ARG A 1 161 ? -13.955 -30.677 -53.222 1.00 47.41 161 ARG A C 1
ATOM 1261 O O . ARG A 1 161 ? -12.889 -30.691 -53.828 1.00 47.41 161 ARG A O 1
ATOM 1268 N N . ASP A 1 162 ? -15.060 -31.309 -53.575 1.00 53.56 162 ASP A N 1
ATOM 1269 C CA . ASP A 1 162 ? -15.327 -32.019 -54.814 1.00 53.56 162 ASP A CA 1
ATOM 1270 C C . ASP A 1 162 ? -15.394 -31.087 -56.040 1.00 53.56 162 ASP A C 1
ATOM 1272 O O . ASP A 1 162 ? -15.680 -29.896 -55.884 1.00 53.56 162 ASP A O 1
ATOM 1276 N N . MET A 1 163 ? -15.251 -31.723 -57.219 1.00 50.41 163 MET A N 1
ATOM 1277 C CA . MET A 1 163 ? -15.766 -31.349 -58.559 1.00 50.41 163 MET A CA 1
ATOM 1278 C C . MET A 1 163 ? -15.082 -30.165 -59.275 1.00 50.41 163 MET A C 1
ATOM 1280 O O . MET A 1 163 ? -14.804 -29.147 -58.655 1.00 50.41 163 MET A O 1
ATOM 1284 N N . GLU A 1 164 ? -14.757 -30.172 -60.575 1.00 56.91 164 GLU A N 1
ATOM 1285 C CA . GLU A 1 164 ? -15.088 -30.978 -61.778 1.00 56.91 164 GLU A CA 1
ATOM 1286 C C . GLU A 1 164 ? -14.011 -30.638 -62.858 1.00 56.91 164 GLU A C 1
ATOM 1288 O O . GLU A 1 164 ? -13.402 -29.572 -62.773 1.00 56.91 164 GLU A O 1
ATOM 1293 N N . GLU A 1 165 ? -13.516 -31.590 -63.669 1.00 62.06 165 GLU A N 1
ATOM 1294 C CA . GLU A 1 165 ? -13.871 -31.827 -65.100 1.00 62.06 165 GLU A CA 1
ATOM 1295 C C . GLU A 1 165 ? -13.513 -30.630 -66.021 1.00 62.06 165 GLU A C 1
ATOM 1297 O O . GLU A 1 165 ? -13.965 -29.518 -65.796 1.00 62.06 165 GLU A O 1
ATOM 1302 N N . GLU A 1 166 ? -12.525 -30.714 -66.922 1.00 54.75 166 GLU A N 1
ATOM 1303 C CA . GLU A 1 166 ? -12.567 -31.215 -68.317 1.00 54.75 166 GLU A CA 1
ATOM 1304 C C . GLU A 1 166 ? -11.108 -31.551 -68.750 1.00 54.75 166 GLU A C 1
ATOM 1306 O O . GLU A 1 166 ? -10.164 -30.928 -68.268 1.00 54.75 166 GLU A O 1
ATOM 1311 N N . GLY A 1 167 ? -10.781 -32.558 -69.565 1.00 58.97 167 GLY A N 1
ATOM 1312 C CA . GLY A 1 167 ? -11.430 -32.992 -70.804 1.00 58.97 167 GLY A CA 1
ATOM 1313 C C . GLY A 1 167 ? -10.613 -32.460 -71.995 1.00 58.97 167 GLY A C 1
ATOM 1314 O O . GLY A 1 167 ? -10.421 -31.257 -72.090 1.00 58.97 167 GLY A O 1
ATOM 1315 N N . GLU A 1 168 ? -10.080 -33.372 -72.813 1.00 47.78 168 GLU A N 1
ATOM 1316 C CA . GLU A 1 168 ? -9.088 -33.204 -73.903 1.00 47.78 168 GLU A CA 1
ATOM 1317 C C . GLU A 1 168 ? -9.333 -32.087 -74.936 1.00 47.78 168 GLU A C 1
ATOM 1319 O O . GLU A 1 168 ? -10.499 -31.848 -75.321 1.00 47.78 168 GLU A O 1
#

Secondary structure (DSSP, 8-state):
-------------------HHHHHHHHHHHHHHHHHHHHHHHHHHHHHHT-TT----HHHHHHHHHHHHHHHHHHHHHHHHHHHHHHHTT-HHHHHHHHHT---HHHHHHHHHHHHHTT-HHHHHHHHHHHHHHH---------------------------------

Sequence (168 aa):
LGLPLRCPMAQSTTNTASNPSANQTQTLEELSIRATISLHHSHFVNTAELGPKANVDTEEEEEVQREYHQLCAKVDKIGIKLFYEAVQAQRVERALDLVRGLHLEKSYGICLSVCEQARMMRLGEAIEGLREDKFRVEEDGEGTEEDSGYESQEPRRSIGRDMEEEGE

pLDDT: mean 75.42, std 19.55, range [35.97, 97.62]

InterPro domains:
  IPR048591 WDHD1/CFT4, helical bundle [PF20946] (55-135)

Radius of gyration: 29.69 Å; chains: 1; bounding box: 58×90×94 Å